Protein AF-A0A8T5IMQ8-F1 (afdb_monomer_lite)

pLDDT: mean 79.07, std 14.79, range [32.0, 93.69]

Radius of gyration: 12.85 Å; chains: 1; bounding box: 29×30×34 Å

Sequence (102 aa):
MVLKQITYYINNKPHKIKVKLCDTPLKKTTGLMFRSQSPPLLFVFNKNKTLAIHSLFCKPFRAIWLDDKMHATKIIDVKNWKLNLSGKGKYLLEIPTRITNK

Foldseek 3Di:
DDWDWDWAAEVNDIDIFTEDEDADPVCVVCPQAPDPDDGKYKYAAPDWAKDWDWCPRHAWKKKFAAAPVRYTQDIDTPHDGDHTDIDTYRMIIIHHDPPPPD

Secondary structure (DSSP, 8-state):
-PPEEEEEEETTEEEEEEEEEE-SHHHHHHTTTT-SS---EEE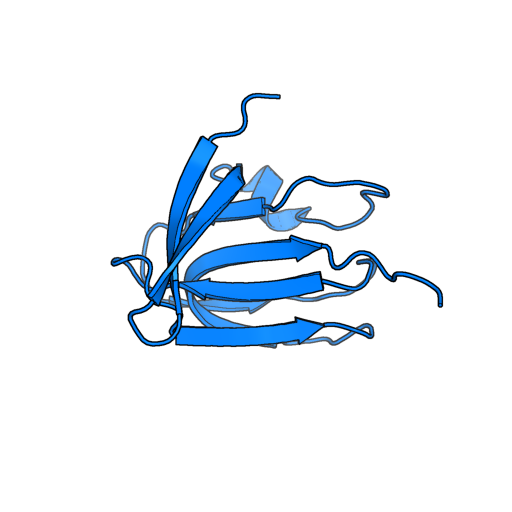EEEEEEEEEE--TTPPSEEEEEE-TTSBEEEEEEE-S--S-EEEEEEEEEEEEPP----

Structure (mmCIF, N/CA/C/O backbone):
data_AF-A0A8T5IMQ8-F1
#
_entry.id   AF-A0A8T5IMQ8-F1
#
loop_
_atom_site.group_PDB
_atom_site.id
_atom_site.type_symbol
_atom_site.label_atom_id
_atom_site.label_alt_id
_atom_site.label_comp_id
_atom_site.label_asym_id
_atom_site.label_entity_id
_atom_site.label_seq_id
_atom_site.pdbx_PDB_ins_code
_atom_site.Cartn_x
_atom_site.Cartn_y
_atom_site.Cartn_z
_atom_site.occupancy
_atom_site.B_iso_or_equiv
_atom_site.auth_seq_id
_atom_site.auth_comp_id
_atom_site.auth_asym_id
_atom_site.auth_atom_id
_atom_site.pdbx_PDB_model_num
ATOM 1 N N . MET A 1 1 ? -5.127 -13.011 -14.949 1.00 57.56 1 MET A N 1
ATOM 2 C CA . MET A 1 1 ? -4.965 -12.434 -13.589 1.00 57.56 1 MET A CA 1
ATOM 3 C C . MET A 1 1 ? -6.255 -11.730 -13.215 1.00 57.56 1 MET A C 1
ATOM 5 O O . MET A 1 1 ? -6.713 -10.921 -14.008 1.00 57.56 1 MET A O 1
ATOM 9 N N . VAL A 1 2 ? -6.832 -12.014 -12.047 1.00 72.31 2 VAL A N 1
ATOM 10 C CA . VAL A 1 2 ? -8.045 -11.322 -11.579 1.00 72.31 2 VAL A CA 1
ATOM 11 C C . VAL A 1 2 ? -7.631 -10.028 -10.876 1.00 72.31 2 VAL A C 1
ATOM 13 O O . VAL A 1 2 ? -6.887 -10.064 -9.896 1.00 72.31 2 VAL A O 1
ATOM 16 N N . LEU A 1 3 ? -8.062 -8.884 -11.410 1.00 83.06 3 LEU A N 1
ATOM 17 C CA . LEU A 1 3 ? -7.888 -7.575 -10.779 1.00 83.06 3 LEU A CA 1
ATOM 18 C C . LEU A 1 3 ? -9.123 -7.270 -9.935 1.00 83.06 3 LEU A C 1
ATOM 20 O O . LEU A 1 3 ? -10.245 -7.405 -10.418 1.00 83.06 3 LEU A O 1
ATOM 24 N N . LYS A 1 4 ? -8.921 -6.830 -8.693 1.00 87.38 4 LYS A N 1
ATOM 25 C CA . LYS A 1 4 ? -10.003 -6.408 -7.802 1.00 87.38 4 LYS A CA 1
ATOM 26 C C . LYS A 1 4 ? -10.081 -4.889 -7.795 1.00 87.38 4 LYS A C 1
ATOM 28 O O . LYS A 1 4 ? -9.058 -4.217 -7.699 1.00 87.38 4 LYS A O 1
ATOM 33 N N . GLN A 1 5 ? -11.283 -4.338 -7.901 1.00 91.50 5 GLN A N 1
ATOM 34 C CA . GLN A 1 5 ? -11.477 -2.908 -7.703 1.00 91.50 5 GLN A CA 1
ATOM 35 C C . GLN A 1 5 ? -11.526 -2.610 -6.207 1.00 91.50 5 GLN A C 1
ATOM 37 O O . GLN A 1 5 ? -12.261 -3.263 -5.467 1.00 91.50 5 GLN A O 1
ATOM 42 N N . ILE A 1 6 ? -10.744 -1.627 -5.776 1.00 91.81 6 ILE A N 1
ATOM 43 C CA . ILE A 1 6 ? -10.776 -1.100 -4.414 1.00 91.81 6 ILE A CA 1
ATOM 44 C C . ILE A 1 6 ? -11.097 0.389 -4.446 1.00 91.81 6 ILE A C 1
ATOM 46 O O . ILE A 1 6 ? -10.805 1.076 -5.431 1.00 91.81 6 ILE A O 1
ATOM 50 N N . THR A 1 7 ? -11.656 0.872 -3.344 1.00 93.00 7 THR A N 1
ATOM 51 C CA . THR A 1 7 ? -11.803 2.298 -3.064 1.00 93.00 7 THR A CA 1
ATOM 52 C C . THR A 1 7 ? -10.890 2.635 -1.896 1.00 93.00 7 THR A C 1
ATOM 54 O O . THR A 1 7 ? -10.883 1.918 -0.897 1.00 93.00 7 THR A O 1
ATOM 57 N N . TYR A 1 8 ? -10.104 3.692 -2.036 1.00 92.06 8 TYR A N 1
ATOM 58 C CA . TYR A 1 8 ? -9.245 4.222 -0.983 1.00 92.06 8 TYR A CA 1
ATOM 59 C C . TYR A 1 8 ? -9.423 5.734 -0.889 1.00 92.06 8 TYR A C 1
ATOM 61 O O . TYR A 1 8 ? -9.894 6.363 -1.836 1.00 92.06 8 TYR A O 1
ATOM 69 N N . TYR A 1 9 ? -9.058 6.316 0.247 1.00 92.75 9 TYR A N 1
ATOM 70 C CA . TYR A 1 9 ? -9.303 7.723 0.533 1.00 92.75 9 TYR A CA 1
ATOM 71 C C . TYR A 1 9 ? -7.985 8.471 0.703 1.00 92.75 9 TYR A C 1
ATOM 73 O O . TYR A 1 9 ? -7.152 8.086 1.520 1.00 92.75 9 TYR A O 1
ATOM 81 N N . ILE A 1 10 ? -7.798 9.554 -0.051 1.00 91.31 10 ILE A N 1
ATOM 82 C CA . ILE A 1 10 ? -6.716 10.523 0.168 1.00 91.31 10 ILE A CA 1
ATOM 83 C C . ILE A 1 10 ? -7.376 11.823 0.608 1.00 91.31 10 ILE A C 1
ATOM 85 O O . ILE A 1 10 ? -8.186 12.366 -0.137 1.00 91.31 10 ILE A O 1
ATOM 89 N N . ASN A 1 11 ? -7.043 12.338 1.795 1.00 88.81 11 ASN A N 1
ATOM 90 C CA . ASN A 1 11 ? -7.636 13.573 2.330 1.00 88.81 11 ASN A CA 1
ATOM 91 C C . ASN A 1 11 ? -9.181 13.559 2.252 1.00 88.81 11 ASN A C 1
ATOM 93 O O . ASN A 1 11 ? -9.790 14.512 1.771 1.00 88.81 11 ASN A O 1
ATOM 97 N N . ASN A 1 12 ? -9.802 12.435 2.639 1.00 87.06 12 ASN A N 1
ATOM 98 C CA . ASN A 1 12 ? -11.247 12.154 2.546 1.00 87.06 12 ASN A CA 1
ATOM 99 C C . ASN A 1 12 ? -11.855 12.142 1.131 1.00 87.06 12 ASN A C 1
ATOM 101 O O . ASN A 1 12 ? -13.062 11.964 0.983 1.00 87.06 12 ASN A O 1
ATOM 105 N N . LYS A 1 13 ? -11.045 12.256 0.075 1.00 91.62 13 LYS A N 1
ATOM 106 C CA . LYS A 1 13 ? -11.507 12.109 -1.308 1.00 91.62 13 LYS A CA 1
ATOM 107 C C . LYS A 1 13 ? -11.422 10.642 -1.735 1.00 91.62 13 LYS A C 1
ATOM 109 O O . LYS A 1 13 ? -10.349 10.047 -1.601 1.00 91.62 13 LYS A O 1
ATOM 114 N N . PRO A 1 14 ? -12.513 10.040 -2.241 1.00 93.31 14 PRO A N 1
ATOM 115 C CA . PRO A 1 14 ? -12.507 8.653 -2.683 1.00 93.31 14 PRO A CA 1
ATOM 116 C C . PRO A 1 14 ? -11.800 8.500 -4.034 1.00 93.31 14 PRO A C 1
ATOM 118 O O . PRO A 1 14 ? -12.068 9.226 -4.989 1.00 93.31 14 PRO A O 1
ATOM 121 N N . HIS A 1 15 ? -10.952 7.484 -4.137 1.00 91.94 15 HIS A N 1
ATOM 122 C CA . HIS A 1 15 ? -10.254 7.085 -5.351 1.00 91.94 15 HIS A CA 1
ATOM 123 C C . HIS A 1 15 ? -10.500 5.602 -5.622 1.00 91.94 15 HIS A C 1
ATOM 125 O O . HIS A 1 15 ? -10.343 4.761 -4.737 1.00 91.94 15 HIS A O 1
ATOM 131 N N . LYS A 1 16 ? -10.881 5.270 -6.858 1.00 93.25 16 LYS A N 1
ATOM 132 C CA . LYS A 1 16 ? -11.111 3.888 -7.298 1.00 93.25 16 LYS A CA 1
ATOM 133 C C . LYS A 1 16 ? -9.940 3.419 -8.147 1.00 93.25 16 LYS A C 1
ATOM 135 O O . LYS A 1 16 ? -9.535 4.111 -9.077 1.00 93.25 16 LYS A O 1
ATOM 140 N N . ILE A 1 17 ? -9.415 2.235 -7.852 1.00 90.00 17 ILE A N 1
ATOM 141 C CA . ILE A 1 17 ? -8.302 1.654 -8.607 1.00 90.00 17 ILE A CA 1
ATOM 142 C C . ILE A 1 17 ? -8.442 0.136 -8.694 1.00 90.00 17 ILE A C 1
ATOM 144 O O . ILE A 1 17 ? -8.896 -0.525 -7.759 1.00 90.00 17 ILE A O 1
ATOM 148 N N . LYS A 1 18 ? -8.072 -0.424 -9.848 1.00 89.00 18 LYS A N 1
ATOM 149 C CA . LYS A 1 18 ? -7.990 -1.871 -10.054 1.00 89.00 18 LYS A CA 1
ATOM 150 C C . LYS A 1 18 ? -6.613 -2.345 -9.612 1.00 89.00 18 LYS A C 1
ATOM 152 O O . LYS A 1 18 ? -5.606 -1.924 -10.176 1.00 89.00 18 LYS A O 1
ATOM 157 N N . VAL A 1 19 ? -6.586 -3.215 -8.611 1.00 88.00 19 VAL A N 1
ATOM 158 C CA . VAL A 1 19 ? -5.361 -3.715 -7.988 1.00 88.00 19 VAL A CA 1
ATOM 159 C C . VAL A 1 19 ? -5.277 -5.223 -8.088 1.00 88.00 19 VAL A C 1
ATOM 161 O O . VAL A 1 19 ? -6.282 -5.938 -8.119 1.00 88.00 19 VAL A O 1
ATOM 164 N N . LYS A 1 20 ? -4.052 -5.7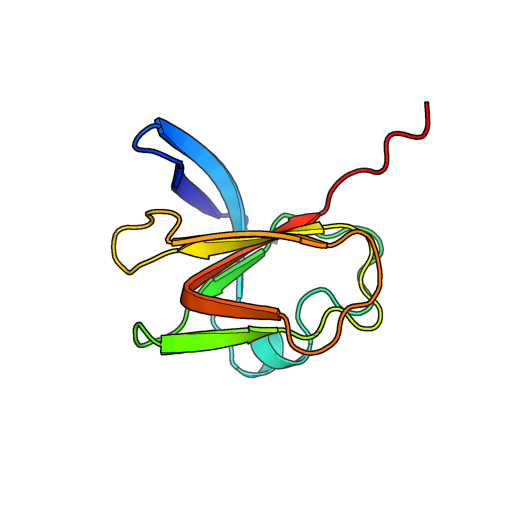23 -8.078 1.00 86.12 20 LYS A N 1
ATOM 165 C CA . LYS A 1 20 ? -3.771 -7.127 -7.826 1.00 86.12 20 LYS A CA 1
ATOM 166 C C . LYS A 1 20 ? -3.544 -7.321 -6.329 1.00 86.12 20 LYS A C 1
ATOM 168 O O . LYS A 1 20 ? -2.695 -6.656 -5.741 1.00 86.12 20 LYS A O 1
ATOM 173 N N . LEU A 1 21 ? -4.295 -8.239 -5.727 1.00 84.50 21 LEU A N 1
ATOM 174 C CA . LEU A 1 21 ? -4.134 -8.589 -4.319 1.00 84.50 21 LEU A CA 1
ATOM 175 C C . LEU A 1 21 ? -2.880 -9.446 -4.107 1.00 84.50 21 LEU A C 1
ATOM 177 O O . LEU A 1 21 ? -2.706 -10.497 -4.731 1.00 84.50 21 LEU A O 1
ATOM 181 N N . CYS A 1 22 ? -2.029 -8.986 -3.197 1.00 77.62 22 CYS A N 1
ATOM 182 C CA . CYS A 1 22 ? -0.848 -9.677 -2.698 1.00 77.62 22 CYS A CA 1
ATOM 183 C C . CYS A 1 22 ? -1.089 -10.072 -1.231 1.00 77.62 22 CYS A C 1
ATOM 185 O O . CYS A 1 22 ? -0.636 -9.414 -0.293 1.00 77.62 22 CYS A O 1
ATOM 187 N N . ASP A 1 23 ? -1.855 -11.142 -1.038 1.00 71.00 23 ASP A N 1
ATOM 188 C CA . ASP A 1 23 ? -2.213 -11.725 0.262 1.00 71.00 23 ASP A CA 1
ATOM 189 C C . ASP A 1 23 ? -1.171 -12.740 0.771 1.00 71.00 23 ASP A C 1
ATOM 191 O O . ASP A 1 23 ? -0.890 -12.814 1.971 1.00 71.00 23 ASP A O 1
ATOM 195 N N . THR A 1 24 ? -0.544 -13.473 -0.150 1.00 66.25 24 THR A N 1
ATOM 196 C CA . THR A 1 24 ? 0.337 -14.609 0.141 1.00 66.25 24 THR A CA 1
ATOM 197 C C . THR A 1 24 ? 1.729 -14.150 0.614 1.00 66.25 24 THR A C 1
ATOM 199 O O . THR A 1 24 ? 2.314 -13.273 -0.025 1.00 66.25 24 THR A O 1
ATOM 202 N N . PRO A 1 25 ? 2.322 -14.743 1.671 1.00 57.97 25 PRO A N 1
ATOM 203 C CA . PRO A 1 25 ? 3.655 -14.374 2.175 1.00 57.97 25 PRO A CA 1
ATOM 204 C C . PRO A 1 25 ? 4.768 -14.454 1.117 1.00 57.97 25 PRO A C 1
ATOM 206 O O . PRO A 1 25 ? 5.586 -13.544 1.038 1.00 57.97 25 PRO A O 1
ATOM 209 N N . LEU A 1 26 ? 4.726 -15.445 0.221 1.00 56.31 26 LEU A N 1
ATOM 210 C CA . LEU A 1 26 ? 5.644 -15.558 -0.924 1.00 56.31 26 LEU A CA 1
ATOM 211 C C . LEU A 1 26 ? 5.509 -14.410 -1.945 1.00 56.31 26 LEU A C 1
ATOM 213 O O . LEU A 1 26 ? 6.484 -14.036 -2.587 1.00 56.31 26 LEU A O 1
ATOM 217 N N . LYS A 1 27 ? 4.316 -13.809 -2.079 1.00 58.94 27 LYS A N 1
ATOM 218 C CA . LYS A 1 27 ? 4.091 -12.618 -2.923 1.00 58.94 27 LYS A CA 1
ATOM 219 C C . LYS A 1 27 ? 4.509 -11.320 -2.223 1.00 58.94 27 LYS A C 1
ATOM 221 O O . LYS A 1 27 ? 4.722 -10.316 -2.896 1.00 58.94 27 LYS A O 1
ATOM 226 N N . LYS A 1 28 ? 4.611 -11.326 -0.888 1.00 59.81 28 LYS A N 1
ATOM 227 C CA . LYS A 1 28 ? 5.028 -10.169 -0.076 1.00 59.81 28 LYS A CA 1
ATOM 228 C C . LYS A 1 28 ? 6.542 -9.962 -0.084 1.00 59.81 28 LYS A C 1
ATOM 230 O O . LYS A 1 28 ? 6.973 -8.828 0.068 1.00 59.81 28 LYS A O 1
ATOM 235 N N . THR A 1 29 ? 7.328 -11.021 -0.273 1.00 55.88 29 THR A N 1
ATOM 236 C CA . THR A 1 29 ? 8.798 -10.949 -0.320 1.00 55.88 29 THR A CA 1
ATOM 237 C C . THR A 1 29 ? 9.344 -10.563 -1.693 1.00 55.88 29 THR A C 1
ATOM 239 O O . THR A 1 29 ? 10.358 -9.882 -1.758 1.00 55.88 29 THR A O 1
ATOM 242 N N . THR A 1 30 ? 8.671 -10.942 -2.785 1.00 52.38 30 THR A N 1
ATOM 243 C CA . THR A 1 30 ? 9.086 -10.589 -4.160 1.00 52.38 30 THR A CA 1
ATOM 244 C C . THR A 1 30 ? 8.454 -9.296 -4.686 1.00 52.38 30 THR A C 1
ATOM 246 O O . THR A 1 30 ? 9.061 -8.616 -5.507 1.00 52.38 30 THR A O 1
ATOM 249 N N . GLY A 1 31 ? 7.268 -8.908 -4.202 1.00 58.41 31 GLY A N 1
ATOM 250 C CA . GLY A 1 31 ? 6.654 -7.605 -4.485 1.00 58.41 31 GLY A CA 1
ATOM 251 C C . GLY A 1 31 ? 6.632 -7.195 -5.969 1.00 58.41 31 GLY A C 1
ATOM 252 O O . GLY A 1 31 ? 6.258 -7.977 -6.848 1.00 58.41 31 GLY A O 1
ATOM 253 N N . LEU A 1 32 ? 6.996 -5.935 -6.226 1.00 56.53 32 LEU A N 1
ATOM 254 C CA . LEU A 1 32 ? 7.145 -5.320 -7.554 1.00 56.53 32 LEU A CA 1
ATOM 255 C C . LEU A 1 32 ? 8.536 -5.548 -8.177 1.00 56.53 32 LEU A C 1
ATOM 257 O O . LEU A 1 32 ? 8.757 -5.153 -9.327 1.00 56.53 32 LEU A O 1
ATOM 261 N N . MET A 1 33 ? 9.462 -6.178 -7.443 1.00 48.75 33 MET A N 1
ATOM 262 C CA . MET A 1 33 ? 10.823 -6.407 -7.919 1.00 48.75 33 MET A CA 1
ATOM 263 C C . MET A 1 33 ? 10.776 -7.228 -9.215 1.00 48.75 33 MET A C 1
ATOM 265 O O . MET A 1 33 ? 10.053 -8.221 -9.321 1.00 48.75 33 MET A O 1
ATOM 269 N N . PHE A 1 34 ? 11.533 -6.781 -10.219 1.00 50.28 34 PHE A N 1
ATOM 270 C CA . PHE A 1 34 ? 11.708 -7.454 -11.515 1.00 50.28 34 PHE A CA 1
ATOM 271 C C . PHE A 1 34 ? 10.481 -7.514 -12.448 1.00 50.28 34 PHE A C 1
ATOM 273 O O . PHE A 1 34 ? 10.516 -8.225 -13.453 1.00 50.28 34 PHE A O 1
ATOM 280 N N . ARG A 1 35 ? 9.397 -6.757 -12.203 1.00 57.84 35 ARG A N 1
ATOM 281 C CA . ARG A 1 35 ? 8.254 -6.704 -13.142 1.00 57.84 35 ARG A CA 1
ATOM 282 C C . ARG A 1 35 ? 8.288 -5.457 -14.031 1.00 57.84 35 ARG A C 1
ATOM 284 O O . ARG A 1 35 ? 7.971 -4.358 -13.590 1.00 57.84 35 ARG A O 1
ATOM 291 N N . SER A 1 36 ? 8.590 -5.645 -15.321 1.00 53.50 36 SER A N 1
ATOM 292 C CA . SER A 1 36 ? 8.676 -4.573 -16.334 1.00 53.50 36 SER A CA 1
ATOM 293 C C . SER A 1 36 ? 7.373 -3.790 -16.549 1.00 53.50 36 SER A C 1
ATOM 295 O O . SER A 1 36 ? 7.429 -2.587 -16.830 1.00 53.50 36 SER A O 1
ATOM 297 N N . GLN A 1 37 ? 6.227 -4.465 -16.397 1.00 63.25 37 GLN A N 1
ATOM 298 C CA . GLN A 1 37 ? 4.871 -3.910 -16.376 1.00 63.25 37 GLN A CA 1
ATOM 299 C C . GLN A 1 37 ? 4.049 -4.679 -15.331 1.00 63.25 37 GLN A C 1
ATOM 301 O O . GLN A 1 37 ? 3.751 -5.859 -15.510 1.00 63.25 37 GLN A O 1
ATOM 306 N N . SER A 1 38 ? 3.696 -4.027 -14.224 1.00 71.44 38 SER A N 1
ATOM 307 C CA . SER A 1 38 ? 2.787 -4.591 -13.221 1.00 71.44 38 SER A CA 1
ATOM 308 C C . SER A 1 38 ? 1.530 -3.729 -13.135 1.00 71.44 38 SER A C 1
ATOM 310 O O . SER A 1 38 ? 1.635 -2.508 -13.234 1.00 71.44 38 SER A O 1
ATOM 312 N N . PRO A 1 39 ? 0.338 -4.310 -12.926 1.00 81.75 39 PRO A N 1
ATOM 313 C CA . PRO A 1 39 ? -0.782 -3.532 -12.419 1.00 81.75 39 PRO A CA 1
ATOM 314 C C . PRO A 1 39 ? -0.450 -2.993 -11.014 1.00 81.75 39 PRO A C 1
ATOM 316 O O . PRO A 1 39 ? 0.447 -3.532 -10.351 1.00 81.75 39 PRO A O 1
ATOM 319 N N . PRO A 1 40 ? -1.194 -1.982 -10.536 1.00 87.06 40 PRO A N 1
ATOM 320 C CA . PRO A 1 40 ? -1.158 -1.572 -9.139 1.00 87.06 40 PRO A CA 1
ATOM 321 C C . PRO A 1 40 ? -1.304 -2.779 -8.204 1.00 87.06 40 PRO A C 1
ATOM 323 O O . PRO A 1 40 ? -2.149 -3.651 -8.431 1.00 87.06 40 PRO A O 1
ATOM 326 N N . LEU A 1 41 ? -0.471 -2.852 -7.172 1.00 86.94 41 LEU A N 1
ATOM 327 C CA . LEU A 1 41 ? -0.447 -3.961 -6.221 1.00 86.94 41 LEU A CA 1
ATOM 328 C C . LEU A 1 41 ? -1.002 -3.501 -4.878 1.00 86.94 41 LEU A C 1
ATOM 330 O O . LEU A 1 41 ? -0.610 -2.451 -4.380 1.00 86.94 41 LEU A O 1
ATOM 334 N N . LEU A 1 42 ? -1.882 -4.301 -4.276 1.00 88.75 42 LEU A N 1
ATOM 335 C CA . LEU A 1 42 ? -2.338 -4.095 -2.905 1.00 88.75 42 LEU A CA 1
ATOM 336 C C . LEU A 1 42 ? -1.828 -5.231 -2.024 1.00 88.75 42 LEU A C 1
ATOM 338 O O . LEU A 1 42 ? -2.275 -6.374 -2.137 1.00 88.75 42 LEU A O 1
ATOM 342 N N . PHE A 1 43 ? -0.920 -4.903 -1.117 1.00 86.19 43 PHE A N 1
ATOM 343 C CA . PHE A 1 43 ? -0.429 -5.810 -0.093 1.00 86.19 43 PHE A CA 1
ATOM 344 C C . PHE A 1 43 ? -1.323 -5.716 1.136 1.00 86.19 43 PHE A C 1
ATOM 346 O O . PHE A 1 43 ? -1.504 -4.641 1.710 1.00 86.19 43 PHE A O 1
ATOM 353 N N . VAL A 1 44 ? -1.878 -6.857 1.537 1.00 85.88 44 VAL A N 1
ATOM 354 C CA . VAL A 1 44 ? -2.783 -6.957 2.686 1.00 85.88 44 VAL A CA 1
ATOM 355 C C . VAL A 1 44 ? -2.031 -7.537 3.875 1.00 85.88 44 VAL A C 1
ATOM 357 O O . VAL A 1 44 ? -1.511 -8.653 3.799 1.00 85.88 44 VAL A O 1
ATOM 360 N N . PHE A 1 45 ? -1.981 -6.810 4.988 1.00 83.88 45 PHE A N 1
ATOM 361 C CA . PHE A 1 45 ? -1.380 -7.280 6.235 1.00 83.88 45 PHE A CA 1
ATOM 362 C C . PHE A 1 45 ? -2.464 -7.554 7.284 1.00 83.88 45 PHE A C 1
ATOM 364 O O . PHE A 1 45 ? -3.504 -6.900 7.313 1.00 83.88 45 PHE A O 1
ATOM 371 N N . ASN A 1 46 ? -2.227 -8.535 8.161 1.00 81.50 46 ASN A N 1
ATOM 372 C CA . ASN A 1 46 ? -3.238 -8.968 9.137 1.00 81.50 46 ASN A CA 1
ATOM 373 C C . ASN A 1 46 ? -3.561 -7.884 10.175 1.00 81.50 46 ASN A C 1
ATOM 375 O O . ASN A 1 46 ? -4.697 -7.784 10.626 1.00 81.50 46 ASN A O 1
ATOM 379 N N . LYS A 1 47 ? -2.572 -7.060 10.537 1.00 82.94 47 LYS A N 1
ATOM 380 C CA . LYS A 1 47 ? -2.695 -6.017 11.559 1.00 82.94 47 LYS A CA 1
ATOM 381 C C . LYS A 1 47 ? -2.119 -4.694 11.078 1.00 82.94 47 LYS A C 1
ATOM 383 O O . LYS A 1 47 ? -1.178 -4.691 10.282 1.00 82.94 47 LYS A O 1
ATOM 388 N N . ASN A 1 48 ? -2.661 -3.596 11.600 1.00 86.81 48 ASN A N 1
ATOM 389 C CA . ASN A 1 48 ? -2.099 -2.267 11.397 1.00 86.81 48 ASN A CA 1
ATOM 390 C C . ASN A 1 48 ? -0.732 -2.205 12.092 1.00 86.81 48 ASN A C 1
ATOM 392 O O . ASN A 1 48 ? -0.635 -2.394 13.305 1.00 86.81 48 ASN A O 1
ATOM 396 N N . LYS A 1 49 ? 0.334 -2.026 11.315 1.00 87.31 49 LYS A N 1
ATOM 397 C CA . LYS A 1 49 ? 1.708 -1.984 11.821 1.00 87.31 49 LYS A CA 1
ATOM 398 C C . LYS A 1 49 ? 2.551 -1.027 10.993 1.00 87.31 49 LYS A C 1
ATOM 400 O O . LYS A 1 49 ? 2.141 -0.582 9.923 1.00 87.31 49 LYS A O 1
ATOM 405 N N . THR A 1 50 ? 3.749 -0.729 11.475 1.00 85.75 50 THR A N 1
ATOM 406 C CA . THR A 1 50 ? 4.751 -0.057 10.652 1.00 85.75 50 THR A CA 1
ATOM 407 C C . THR A 1 50 ? 5.235 -1.035 9.585 1.00 85.75 50 THR A C 1
ATOM 409 O O . THR A 1 50 ? 5.778 -2.097 9.888 1.00 85.75 50 THR A O 1
ATOM 412 N N . LEU A 1 51 ? 4.970 -0.694 8.331 1.00 84.25 51 LEU A N 1
ATOM 413 C CA . LEU A 1 51 ? 5.370 -1.430 7.145 1.00 84.25 51 LEU A CA 1
ATOM 414 C C . LEU A 1 51 ? 6.555 -0.703 6.528 1.00 84.25 51 LEU A C 1
ATOM 416 O O . LEU A 1 51 ? 6.414 0.432 6.068 1.00 84.25 51 LEU A O 1
ATOM 420 N N . ALA A 1 52 ? 7.709 -1.360 6.537 1.00 82.12 52 ALA A N 1
ATOM 421 C CA . ALA A 1 52 ? 8.884 -0.914 5.813 1.00 82.12 52 ALA A CA 1
ATOM 422 C C . ALA A 1 52 ? 8.948 -1.629 4.464 1.00 82.12 52 ALA A C 1
ATOM 424 O O . ALA A 1 52 ? 8.766 -2.846 4.391 1.00 82.12 52 ALA A O 1
ATOM 425 N N . ILE A 1 53 ? 9.216 -0.866 3.412 1.00 82.62 53 ILE A N 1
ATOM 426 C CA . ILE A 1 53 ? 9.509 -1.378 2.081 1.00 82.62 53 ILE A CA 1
ATOM 427 C C . ILE A 1 53 ? 10.885 -0.921 1.628 1.00 82.62 53 ILE A C 1
ATOM 429 O O . ILE A 1 53 ? 11.375 0.155 1.983 1.00 82.62 53 ILE A O 1
ATOM 433 N N . HIS A 1 54 ? 11.489 -1.761 0.803 1.00 76.81 54 HIS A N 1
ATOM 434 C CA . HIS A 1 54 ? 12.723 -1.470 0.098 1.00 76.81 54 HIS A CA 1
ATOM 435 C C . HIS A 1 54 ? 12.376 -1.346 -1.381 1.00 76.81 54 HIS A C 1
ATOM 437 O O . HIS A 1 54 ? 11.673 -2.194 -1.921 1.00 76.81 54 HIS A O 1
ATOM 443 N N . SER A 1 55 ? 12.855 -0.288 -2.030 1.00 70.56 55 SER A N 1
ATOM 444 C CA . SER A 1 55 ? 12.572 -0.023 -3.451 1.00 70.56 55 SER A CA 1
ATOM 445 C C . SER A 1 55 ? 13.712 -0.423 -4.393 1.00 70.56 55 SER A C 1
ATOM 447 O O . SER A 1 55 ? 13.763 0.015 -5.542 1.00 70.56 55 SER A O 1
ATOM 449 N N . LEU A 1 56 ? 14.636 -1.252 -3.902 1.00 65.56 56 LEU A N 1
ATOM 450 C CA . LEU A 1 56 ? 15.693 -1.861 -4.706 1.00 65.56 56 LEU A CA 1
ATOM 451 C C . LEU A 1 56 ? 15.082 -2.596 -5.910 1.00 65.56 56 LEU A C 1
ATOM 453 O O . LEU A 1 56 ? 14.141 -3.366 -5.745 1.00 65.56 56 LEU A O 1
ATOM 457 N N . PHE A 1 57 ? 15.629 -2.364 -7.107 1.00 64.56 57 PHE A N 1
ATOM 458 C CA . PHE A 1 57 ? 15.215 -3.011 -8.366 1.00 64.56 57 PHE A CA 1
ATOM 459 C C . PHE A 1 57 ? 13.766 -2.740 -8.827 1.00 64.56 57 PHE A C 1
ATOM 461 O O . PHE A 1 57 ? 13.241 -3.459 -9.681 1.00 64.56 57 PHE A O 1
ATOM 468 N N . CYS A 1 58 ? 13.124 -1.680 -8.322 1.00 70.56 58 CYS A N 1
ATOM 469 C CA . CYS A 1 58 ? 11.809 -1.229 -8.787 1.00 70.56 58 CYS A CA 1
ATOM 470 C C . CYS A 1 58 ? 11.928 -0.020 -9.734 1.00 70.56 58 CYS A C 1
ATOM 472 O O . CYS A 1 58 ? 12.769 0.860 -9.541 1.00 70.56 58 CYS A O 1
ATOM 474 N N . LYS A 1 59 ? 11.056 0.047 -10.750 1.00 75.75 59 LYS A N 1
ATOM 475 C CA . LYS A 1 59 ? 10.798 1.285 -11.516 1.00 75.75 59 LYS A CA 1
ATOM 476 C C . LYS A 1 59 ? 10.120 2.324 -10.621 1.00 75.75 59 LYS A C 1
ATOM 478 O O . LYS A 1 59 ? 9.554 1.919 -9.611 1.00 75.75 59 LYS A O 1
ATOM 483 N N . PRO A 1 60 ? 10.093 3.615 -10.996 1.00 83.19 60 PRO A N 1
ATOM 484 C CA . PRO A 1 60 ? 9.366 4.62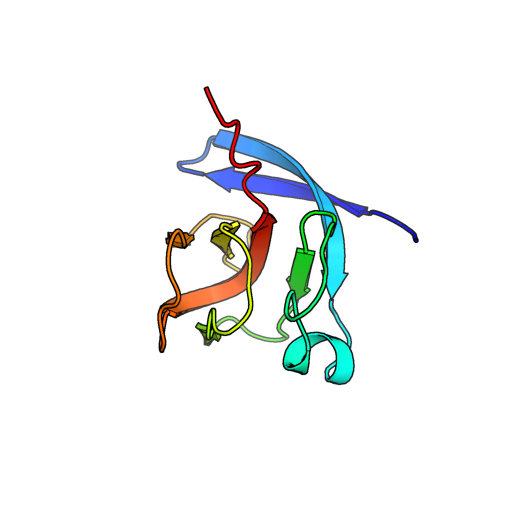0 -10.241 1.00 83.19 60 PRO A CA 1
ATOM 485 C C . PRO A 1 60 ? 7.918 4.216 -9.952 1.00 83.19 60 PRO A C 1
ATOM 487 O O . PRO A 1 60 ? 7.199 3.705 -10.816 1.00 83.19 60 PRO A O 1
ATOM 490 N N . PHE A 1 61 ? 7.500 4.420 -8.710 1.00 86.06 61 PHE A N 1
ATOM 491 C CA . PHE A 1 61 ? 6.161 4.084 -8.252 1.00 86.06 61 PHE A CA 1
ATOM 492 C C . PHE A 1 61 ? 5.751 4.965 -7.080 1.00 86.06 61 PHE A C 1
ATOM 494 O O . PHE A 1 61 ? 6.577 5.539 -6.374 1.00 86.06 61 PHE A O 1
ATOM 501 N N . ARG A 1 62 ? 4.447 5.062 -6.863 1.00 88.69 62 ARG A N 1
ATOM 502 C CA . ARG A 1 62 ? 3.850 5.696 -5.698 1.00 88.69 62 ARG A CA 1
ATOM 503 C C . ARG A 1 62 ? 3.499 4.619 -4.683 1.00 88.69 62 ARG A C 1
ATOM 505 O O . ARG A 1 62 ? 2.695 3.737 -4.979 1.00 88.69 62 ARG A O 1
ATOM 512 N N . ALA A 1 63 ? 4.088 4.707 -3.499 1.00 89.88 63 ALA A N 1
ATOM 513 C CA . ALA A 1 63 ? 3.762 3.877 -2.349 1.00 89.88 63 ALA A CA 1
ATOM 514 C C . ALA A 1 63 ? 2.766 4.618 -1.451 1.00 89.88 63 ALA A C 1
ATOM 516 O O . ALA A 1 63 ? 3.014 5.751 -1.035 1.00 89.88 63 ALA A O 1
ATOM 517 N N . ILE A 1 64 ? 1.637 3.983 -1.151 1.00 91.38 64 ILE A N 1
ATOM 518 C CA . ILE A 1 64 ? 0.583 4.532 -0.298 1.00 91.38 64 ILE A CA 1
ATOM 519 C C . ILE A 1 64 ? 0.312 3.541 0.826 1.00 91.38 64 ILE A C 1
ATOM 521 O O . ILE A 1 64 ? -0.134 2.422 0.585 1.00 91.38 64 ILE A O 1
ATOM 525 N N . TRP A 1 65 ? 0.552 3.959 2.062 1.00 93.62 65 TRP A N 1
ATOM 526 C CA . TRP A 1 65 ? 0.142 3.211 3.242 1.00 93.62 65 TRP A CA 1
ATOM 527 C C . TRP A 1 65 ? -1.302 3.568 3.559 1.00 93.62 65 TRP A C 1
ATOM 529 O O . TRP A 1 65 ? -1.653 4.746 3.616 1.00 93.62 65 TRP A O 1
ATOM 539 N N . LEU A 1 66 ? -2.129 2.544 3.740 1.00 93.12 66 LEU A N 1
ATOM 540 C CA . LEU A 1 66 ? -3.537 2.680 4.075 1.00 93.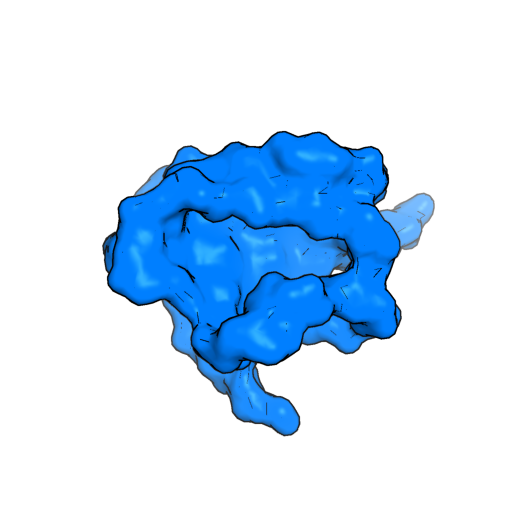12 66 LEU A CA 1
ATOM 541 C C . LEU A 1 66 ? -3.803 2.053 5.444 1.00 93.12 66 LEU A C 1
ATOM 543 O O . LEU A 1 66 ? -3.269 0.984 5.765 1.00 93.12 66 LEU A O 1
ATOM 547 N N . ASP A 1 67 ? -4.646 2.692 6.244 1.00 93.00 67 ASP A N 1
ATOM 548 C CA . ASP A 1 67 ? -5.158 2.118 7.486 1.00 93.00 67 ASP A CA 1
ATOM 549 C C . ASP A 1 67 ? -6.199 1.011 7.231 1.00 93.00 67 ASP A C 1
ATOM 551 O O . ASP A 1 67 ? -6.483 0.623 6.100 1.00 93.00 67 ASP A O 1
ATOM 555 N N . ASP A 1 68 ? -6.766 0.463 8.300 1.00 92.12 68 ASP A N 1
ATOM 556 C CA . ASP A 1 68 ? -7.822 -0.547 8.246 1.00 92.12 68 ASP A CA 1
ATOM 557 C C . ASP A 1 68 ? -9.117 -0.064 7.576 1.00 92.12 68 ASP A C 1
ATOM 559 O O . ASP A 1 68 ? -9.847 -0.892 7.024 1.00 92.12 68 ASP A O 1
ATOM 563 N N . LYS A 1 69 ? -9.348 1.252 7.551 1.00 91.81 69 LYS A N 1
ATOM 564 C CA . LYS A 1 69 ? -10.473 1.932 6.902 1.00 91.81 69 LYS A CA 1
ATOM 565 C C . LYS A 1 69 ? -10.162 2.398 5.471 1.00 91.81 69 LYS A C 1
ATOM 567 O O . LYS A 1 69 ? -10.961 3.132 4.897 1.00 91.81 69 LYS A O 1
ATOM 572 N N . MET A 1 70 ? -9.039 1.984 4.878 1.00 91.44 70 MET A N 1
ATOM 573 C CA . MET A 1 70 ? -8.596 2.384 3.531 1.00 91.44 70 MET A CA 1
ATOM 574 C C . MET A 1 70 ? -8.278 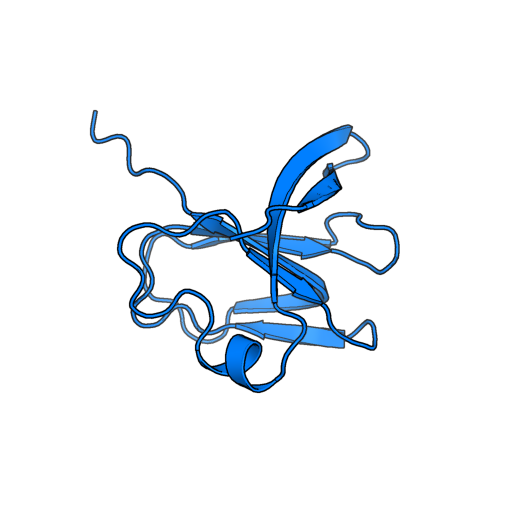3.885 3.379 1.00 91.44 70 MET A C 1
ATOM 576 O O . MET A 1 70 ? -8.297 4.407 2.261 1.00 91.44 70 MET A O 1
ATOM 580 N N . HIS A 1 71 ? -7.953 4.582 4.469 1.00 93.69 71 HIS A N 1
ATOM 581 C CA . HIS A 1 71 ? -7.473 5.964 4.436 1.00 93.69 71 HIS A CA 1
ATOM 582 C C . HIS A 1 71 ? -5.956 5.999 4.308 1.00 93.69 71 HIS A C 1
ATOM 584 O O . HIS A 1 71 ? -5.242 5.270 4.997 1.00 93.69 71 HIS A O 1
ATOM 590 N N . ALA A 1 72 ? -5.460 6.868 3.430 1.00 93.38 72 ALA A N 1
ATOM 591 C CA . ALA A 1 72 ? -4.040 7.100 3.250 1.00 93.38 72 ALA A CA 1
ATOM 592 C C . ALA A 1 72 ? -3.436 7.740 4.501 1.00 93.38 72 ALA A C 1
ATOM 594 O O . ALA A 1 72 ? -3.730 8.882 4.839 1.00 93.38 72 ALA A O 1
ATOM 595 N N . THR A 1 73 ? -2.556 6.998 5.164 1.00 92.62 73 THR A N 1
ATOM 596 C CA . THR A 1 73 ? -1.777 7.471 6.313 1.00 92.62 73 THR A CA 1
ATOM 597 C C . THR A 1 73 ? -0.460 8.094 5.871 1.00 92.62 73 THR A C 1
ATOM 599 O O . THR A 1 73 ? 0.063 8.991 6.528 1.00 92.62 73 THR A O 1
ATOM 602 N N . LYS A 1 74 ? 0.106 7.604 4.763 1.00 91.81 74 LYS A N 1
ATOM 603 C CA . LYS A 1 74 ? 1.354 8.099 4.187 1.00 91.81 74 LYS A CA 1
ATOM 604 C C . LYS A 1 74 ? 1.379 7.843 2.690 1.00 91.81 74 LYS A C 1
ATOM 606 O O . LYS A 1 74 ? 0.978 6.777 2.232 1.00 91.81 74 LYS A O 1
ATOM 611 N N . ILE A 1 75 ? 1.892 8.808 1.938 1.00 90.88 75 ILE A N 1
ATOM 612 C CA . ILE A 1 75 ? 2.090 8.713 0.493 1.00 90.88 75 ILE A CA 1
ATOM 613 C C . ILE A 1 75 ? 3.540 9.090 0.216 1.00 90.88 75 ILE A C 1
ATOM 615 O O . ILE A 1 75 ? 4.012 10.119 0.694 1.00 90.88 75 ILE A O 1
ATOM 619 N N . ILE A 1 76 ? 4.253 8.253 -0.530 1.00 89.12 76 ILE A N 1
ATOM 620 C CA . ILE A 1 76 ? 5.623 8.523 -0.961 1.00 89.12 76 ILE A CA 1
ATOM 621 C C . ILE A 1 76 ? 5.738 8.216 -2.448 1.00 89.12 76 ILE A C 1
ATOM 623 O O . ILE A 1 76 ? 5.441 7.107 -2.890 1.00 89.12 76 ILE A O 1
ATOM 627 N N . ASP A 1 77 ? 6.236 9.188 -3.204 1.00 87.12 77 ASP A N 1
ATOM 628 C CA . ASP A 1 77 ? 6.659 8.983 -4.583 1.00 87.12 77 ASP A CA 1
ATOM 629 C C . ASP A 1 77 ? 8.110 8.507 -4.612 1.00 87.12 77 ASP A C 1
ATOM 631 O O . ASP A 1 77 ? 9.050 9.228 -4.267 1.00 87.12 77 ASP A O 1
ATOM 635 N N . VAL A 1 78 ? 8.292 7.258 -5.019 1.00 83.94 78 VAL A N 1
ATOM 636 C CA . VAL A 1 78 ? 9.587 6.603 -5.134 1.00 83.94 78 VAL A CA 1
ATOM 637 C C . VAL A 1 78 ? 10.068 6.775 -6.566 1.00 83.94 78 VAL A C 1
ATOM 639 O O . VAL A 1 78 ? 9.607 6.084 -7.468 1.00 83.94 78 VAL A O 1
ATOM 642 N N . LYS A 1 79 ? 10.966 7.738 -6.789 1.00 76.75 79 LYS A N 1
ATOM 643 C CA . LYS A 1 79 ? 11.587 7.982 -8.104 1.00 76.75 79 LYS A CA 1
ATOM 644 C C . LYS A 1 79 ? 12.937 7.277 -8.268 1.00 76.75 79 LYS A C 1
ATOM 646 O O . LYS A 1 79 ? 13.253 6.829 -9.362 1.00 76.75 79 LYS A O 1
ATOM 651 N N . ASN A 1 80 ? 13.686 7.132 -7.175 1.00 75.06 80 ASN A N 1
ATOM 652 C CA . ASN A 1 80 ? 15.007 6.502 -7.143 1.00 75.06 80 ASN A CA 1
ATOM 653 C C . ASN A 1 80 ? 15.013 5.363 -6.121 1.00 75.06 80 ASN A C 1
ATOM 655 O O . ASN A 1 80 ? 14.156 5.324 -5.234 1.00 75.06 80 ASN A O 1
ATOM 659 N N . TRP A 1 81 ? 16.011 4.479 -6.210 1.00 74.94 81 TRP A N 1
ATOM 660 C CA . TRP A 1 81 ? 16.220 3.413 -5.234 1.00 74.94 81 TRP A CA 1
ATOM 661 C C . TRP A 1 81 ? 16.461 4.011 -3.848 1.00 74.94 81 TRP A C 1
ATOM 663 O O . TRP A 1 81 ? 17.476 4.644 -3.575 1.00 74.94 81 TRP A O 1
ATOM 673 N N . LYS A 1 82 ? 15.482 3.816 -2.974 1.00 75.12 82 LYS A N 1
ATOM 674 C CA . LYS A 1 82 ? 15.532 4.145 -1.555 1.00 75.12 82 LYS A CA 1
ATOM 675 C C . LYS A 1 82 ? 15.413 2.876 -0.728 1.00 75.12 82 LYS A C 1
ATOM 677 O O . LYS A 1 82 ? 14.492 2.067 -0.898 1.00 75.12 82 LYS A O 1
ATOM 682 N N . LEU A 1 83 ? 16.354 2.740 0.191 1.00 65.56 83 LEU A N 1
ATOM 683 C CA . LEU A 1 83 ? 16.305 1.767 1.266 1.00 65.56 83 LEU A CA 1
ATOM 684 C C . LEU A 1 83 ? 15.499 2.382 2.412 1.00 65.56 83 LEU A C 1
ATOM 686 O O . LEU A 1 83 ? 15.634 3.571 2.691 1.00 65.56 83 LEU A O 1
ATOM 690 N N . ASN A 1 84 ? 14.665 1.571 3.063 1.00 73.69 84 ASN A N 1
ATOM 691 C CA . ASN A 1 84 ? 13.975 1.929 4.302 1.00 73.69 84 ASN A CA 1
ATOM 692 C C . ASN A 1 84 ? 12.854 2.986 4.185 1.00 73.69 84 ASN A C 1
ATOM 694 O O . ASN A 1 84 ? 12.802 3.971 4.923 1.00 73.69 84 ASN A O 1
ATOM 698 N N . LEU A 1 85 ? 11.906 2.776 3.269 1.00 84.38 85 LEU A N 1
ATOM 699 C CA . LEU A 1 85 ? 10.674 3.564 3.237 1.00 84.38 85 LEU A CA 1
ATOM 700 C C . LEU A 1 85 ? 9.663 2.958 4.206 1.00 84.38 85 LEU A C 1
ATOM 702 O O . LEU A 1 85 ? 9.141 1.875 3.963 1.00 84.38 85 LEU A O 1
ATOM 706 N N . SER A 1 86 ? 9.372 3.652 5.300 1.00 86.44 86 SER A N 1
ATOM 707 C CA . SER A 1 86 ? 8.437 3.174 6.318 1.00 86.44 86 SER A CA 1
ATOM 708 C C . SER A 1 86 ? 7.164 4.013 6.376 1.00 86.44 86 SER A C 1
ATOM 710 O O . SER A 1 86 ? 7.176 5.229 6.166 1.00 86.44 86 SER A O 1
ATOM 712 N N . GLY A 1 87 ? 6.052 3.363 6.697 1.00 88.25 87 GLY A N 1
ATOM 713 C CA . GLY A 1 87 ? 4.766 4.001 6.956 1.00 88.25 87 GLY A CA 1
ATOM 714 C C . GLY A 1 87 ? 3.874 3.096 7.796 1.00 88.25 87 GLY A C 1
ATOM 715 O O . GLY A 1 87 ? 4.085 1.886 7.855 1.00 88.25 87 GLY A O 1
ATOM 716 N N . LYS A 1 88 ? 2.894 3.671 8.493 1.00 89.81 88 LYS A N 1
ATOM 717 C CA . LYS A 1 88 ? 1.967 2.913 9.342 1.00 89.81 88 LYS A CA 1
ATOM 718 C C . LYS A 1 88 ? 0.724 2.555 8.542 1.00 89.81 88 LYS A C 1
ATOM 720 O O . LYS A 1 88 ? 0.085 3.449 8.006 1.00 89.81 88 LYS A O 1
ATOM 725 N N . GLY A 1 89 ? 0.365 1.284 8.467 1.00 90.75 89 GLY A N 1
ATOM 726 C CA . GLY A 1 89 ? -0.838 0.875 7.755 1.00 90.75 89 GLY A CA 1
ATOM 727 C C . GLY A 1 89 ? -1.162 -0.600 7.921 1.00 90.75 89 GLY A C 1
ATOM 728 O O . GLY A 1 89 ? -0.328 -1.410 8.333 1.00 90.75 89 GLY A O 1
ATOM 729 N N . LYS A 1 90 ? -2.400 -0.950 7.583 1.00 90.62 90 LYS A N 1
ATOM 730 C CA . LYS A 1 90 ? -2.837 -2.336 7.390 1.00 90.62 90 LYS A CA 1
ATOM 731 C C . LYS A 1 90 ? -2.655 -2.776 5.939 1.00 90.62 90 LYS A C 1
ATOM 733 O O . LYS A 1 90 ? -2.423 -3.958 5.688 1.00 90.62 90 LYS A O 1
ATOM 738 N N . TYR A 1 91 ? -2.722 -1.840 4.997 1.00 91.00 91 TYR A N 1
ATOM 739 C CA . TYR A 1 91 ? -2.493 -2.117 3.587 1.00 91.00 91 TYR A CA 1
ATOM 740 C C . TYR A 1 91 ? -1.387 -1.232 3.030 1.00 91.00 91 TYR A C 1
ATOM 742 O O . TYR A 1 91 ? -1.157 -0.117 3.497 1.00 91.00 91 TYR A O 1
ATOM 750 N N . LEU A 1 92 ? -0.714 -1.742 2.008 1.00 90.44 92 LEU A N 1
ATOM 751 C CA . LEU A 1 92 ? 0.223 -0.980 1.199 1.00 90.44 92 LEU A CA 1
ATOM 752 C C . LEU A 1 92 ? -0.218 -1.083 -0.256 1.00 90.44 92 LEU A C 1
ATOM 754 O O . LEU A 1 92 ? -0.355 -2.181 -0.791 1.00 90.44 92 LEU A O 1
ATOM 758 N N . LEU A 1 93 ? -0.448 0.062 -0.879 1.00 89.56 93 LEU A N 1
ATOM 759 C CA . LEU A 1 93 ? -0.804 0.191 -2.279 1.00 89.56 93 LEU A CA 1
ATOM 760 C C . LEU A 1 93 ? 0.402 0.733 -3.045 1.00 89.56 93 LEU A C 1
ATOM 762 O O . LEU A 1 93 ? 0.857 1.846 -2.794 1.00 89.56 93 LEU A O 1
ATOM 766 N N . GLU A 1 94 ? 0.903 -0.050 -3.991 1.00 87.75 94 GLU A N 1
ATOM 767 C CA . GLU A 1 94 ? 1.987 0.349 -4.882 1.00 87.75 94 GLU A CA 1
ATOM 768 C C . GLU A 1 94 ? 1.426 0.591 -6.281 1.00 87.75 94 GLU A C 1
ATOM 770 O O . GLU A 1 94 ? 0.880 -0.312 -6.920 1.00 87.75 94 GLU A O 1
ATOM 775 N N . ILE A 1 95 ? 1.538 1.829 -6.755 1.00 87.12 95 ILE A N 1
ATOM 776 C CA . ILE A 1 95 ? 1.043 2.257 -8.061 1.00 87.12 95 ILE A CA 1
ATOM 777 C C . ILE A 1 95 ? 2.259 2.589 -8.926 1.00 87.12 95 ILE A C 1
ATOM 779 O O . ILE A 1 95 ? 2.917 3.594 -8.658 1.00 87.12 95 ILE A O 1
ATOM 783 N N . PRO A 1 96 ? 2.582 1.795 -9.959 1.00 83.44 96 PRO A N 1
ATOM 784 C CA . PRO A 1 96 ? 3.683 2.132 -10.851 1.00 83.44 96 PRO A CA 1
ATOM 785 C C . PRO A 1 96 ? 3.381 3.457 -11.546 1.00 83.44 96 PRO A C 1
ATOM 787 O O . PRO A 1 96 ? 2.313 3.631 -12.140 1.00 83.44 96 PRO A O 1
ATOM 790 N N . THR A 1 97 ? 4.311 4.404 -11.468 1.00 77.50 97 THR A N 1
ATOM 791 C CA . THR A 1 97 ? 4.188 5.657 -12.202 1.00 77.50 97 THR A CA 1
ATOM 792 C C . THR A 1 97 ? 4.706 5.402 -13.609 1.00 77.50 97 THR A C 1
A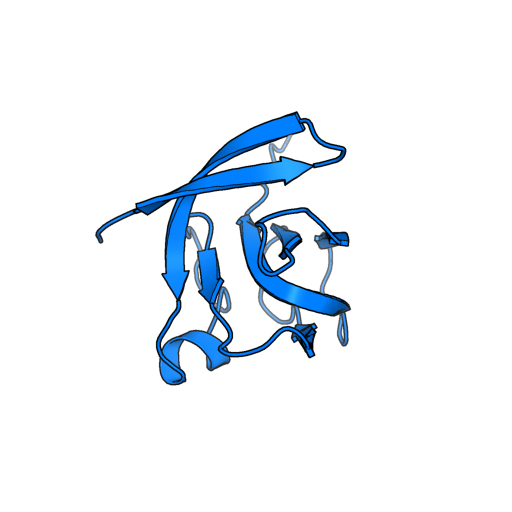TOM 794 O O . THR A 1 97 ? 5.832 4.945 -13.810 1.00 77.50 97 THR A O 1
ATOM 797 N N . ARG A 1 98 ? 3.873 5.656 -14.626 1.00 65.56 98 ARG A N 1
ATOM 798 C CA . ARG A 1 98 ? 4.414 5.766 -15.981 1.00 65.56 98 ARG A CA 1
ATOM 799 C C . ARG A 1 98 ? 5.324 6.985 -15.963 1.00 65.56 98 ARG A C 1
ATOM 801 O O . ARG A 1 98 ? 4.857 8.090 -15.698 1.00 65.56 98 ARG A O 1
ATOM 808 N N . ILE A 1 99 ? 6.611 6.776 -16.218 1.00 51.28 99 ILE A N 1
ATOM 809 C CA . ILE A 1 99 ? 7.476 7.860 -16.663 1.00 51.28 99 ILE A CA 1
ATOM 810 C C . ILE A 1 99 ? 6.953 8.199 -18.059 1.00 51.28 99 ILE A C 1
ATOM 812 O O . ILE A 1 99 ? 7.280 7.529 -19.035 1.00 51.28 99 ILE A O 1
ATOM 816 N N . THR A 1 100 ? 6.023 9.144 -18.151 1.00 37.97 100 THR A N 1
ATOM 817 C CA . THR A 1 100 ? 5.749 9.814 -19.417 1.00 37.97 100 THR A CA 1
ATOM 818 C C . THR A 1 100 ? 7.001 10.632 -19.696 1.00 37.97 100 THR A C 1
ATOM 820 O O . THR A 1 100 ? 7.163 11.713 -19.136 1.00 37.97 100 THR A O 1
ATOM 823 N N . ASN A 1 101 ? 7.930 10.065 -20.472 1.00 32.00 101 ASN A N 1
ATOM 824 C CA . ASN A 1 101 ? 8.965 10.863 -21.116 1.00 32.00 101 ASN A CA 1
ATOM 825 C C . ASN A 1 101 ? 8.215 11.897 -21.954 1.00 32.00 101 ASN A C 1
ATOM 827 O O . ASN A 1 101 ? 7.451 11.527 -22.848 1.00 32.00 101 ASN A O 1
ATOM 831 N N . LYS A 1 102 ? 8.336 13.157 -21.553 1.00 32.72 102 LYS A N 1
ATOM 832 C CA . LYS A 1 102 ? 7.904 14.299 -22.340 1.00 32.72 102 LYS A CA 1
ATOM 833 C C . LYS A 1 102 ? 9.102 14.775 -23.141 1.00 32.72 102 LYS A C 1
ATOM 835 O O . LYS A 1 102 ? 10.212 14.719 -22.564 1.00 32.72 102 LYS A O 1
#